Protein AF-A0A7R8WD46-F1 (afdb_monomer)

Sequence (114 aa):
MSPHPLVRTGEFTTWLGYPIDDDVPVADEVLGSLPPHDLGMTLCHEHMSMIFDVAFCDPDPSTEHMSQCPLTVENLGWIRQHPYSHRQNLRLEGNEVEEAVLDDLRSFKACGGR

Solvent-accessible surface area (backbone atoms only — not comparable to full-atom values): 7434 Å² total; per-residue (Å²): 133,82,82,80,79,86,82,87,66,101,65,93,62,50,102,81,68,52,78,80,59,92,80,63,74,61,42,77,50,97,93,48,72,41,58,68,89,69,50,68,47,68,80,93,79,81,79,86,61,45,79,44,71,89,63,59,42,88,55,58,81,94,48,46,72,58,27,74,51,80,94,46,81,89,53,42,72,56,40,72,76,38,53,46,30,25,59,70,71,36,39,47,63,56,72,72,46,50,54,50,47,50,53,52,51,51,50,43,40,75,74,59,36,95

Foldseek 3Di:
DDDDDDDPDDDDADPVRDDPPPPPDFDADPVGTDRPVPQWDDDPDDDLWAQQLVLADADDPVCNVQQDDDDDPVCVVVCVVVVRSHRVSRTCDDDVSNVVSVVVVVVCVVVGHD

Nearest PDB structures (foldseek):
  3k2g-assembly1_B  TM=9.267E-01  e=9.913E-03  Cereibacter sphaeroides 2.4.1
  3rhg-assembly1_A  TM=8.165E-01  e=1.248E-01  Proteus mirabilis HI4320

InterPro domains:
  IPR001559 Phosphotriesterase [PF02126] (28-113)
  IPR001559 Phosphotriesterase [PTHR10819] (29-113)

pLDDT: mean 85.51, std 19.41, range [36.41, 98.44]

Mean predicted aligned error: 9.98 Å

Secondary structure (DSSP, 8-state):
-PPPP----S----TT-----TT---EEETTEEE-GGG--B--SS--SSEE-GGG--PPPGGGGGGGSS---TTTHHHHHH-TTS-GGGGEE-SHHHHHHHHHHHHHHHHTTB-

Radius of gyration: 22.39 Å; Cα contacts (8 Å, |Δi|>4): 87; chains: 1; bounding box: 39×31×70 Å

Structure (mmCIF, N/CA/C/O backbone):
data_AF-A0A7R8WD46-F1
#
_entry.id   AF-A0A7R8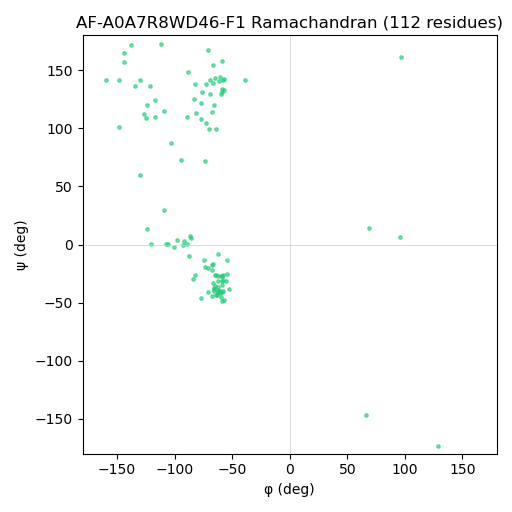WD46-F1
#
loop_
_atom_site.group_PDB
_atom_site.id
_atom_site.type_symbol
_atom_site.label_atom_id
_atom_site.label_alt_id
_atom_site.label_comp_id
_atom_site.label_asym_id
_atom_site.label_entity_id
_atom_site.label_seq_id
_atom_site.pdbx_PDB_ins_code
_atom_site.Cartn_x
_atom_site.Cartn_y
_atom_site.Cartn_z
_atom_site.occupancy
_atom_site.B_iso_or_equiv
_atom_site.auth_seq_id
_atom_site.auth_comp_id
_atom_site.auth_asym_id
_atom_site.auth_atom_id
_atom_site.pdbx_PDB_model_num
ATOM 1 N N . MET A 1 1 ? -8.640 19.551 -50.506 1.00 45.78 1 MET A N 1
ATOM 2 C CA . MET A 1 1 ? -7.998 19.157 -49.236 1.00 45.78 1 MET A CA 1
ATOM 3 C C . MET A 1 1 ? -7.360 17.802 -49.476 1.00 45.78 1 MET A C 1
ATOM 5 O O . MET A 1 1 ? -8.090 16.834 -49.635 1.00 45.78 1 MET A O 1
ATOM 9 N N . SER A 1 2 ? -6.040 17.758 -49.672 1.00 36.41 2 SER A N 1
ATOM 10 C CA . SER A 1 2 ? -5.333 16.491 -49.906 1.00 36.41 2 SER A CA 1
ATOM 11 C C . SER A 1 2 ? -5.330 15.643 -48.634 1.00 36.41 2 SER A C 1
ATOM 13 O O . SER A 1 2 ? -5.155 16.210 -47.555 1.00 36.41 2 SER A O 1
ATOM 15 N N . PRO A 1 3 ? -5.489 14.315 -48.732 1.00 49.16 3 PRO A N 1
ATOM 16 C CA . PRO A 1 3 ? -5.291 13.436 -47.592 1.00 49.16 3 PRO A CA 1
ATOM 17 C C . PRO A 1 3 ? -3.796 13.407 -47.248 1.00 49.16 3 PRO A C 1
ATOM 19 O O . PRO A 1 3 ? -2.951 13.227 -48.127 1.00 49.16 3 PRO A O 1
ATOM 22 N N . HIS A 1 4 ? -3.465 13.620 -45.976 1.00 40.38 4 HIS A N 1
ATOM 23 C CA . HIS A 1 4 ? -2.105 13.434 -45.479 1.00 40.38 4 HIS A CA 1
ATOM 24 C C . HIS A 1 4 ? -1.723 11.944 -45.550 1.00 40.38 4 HIS A C 1
ATOM 26 O O . HIS A 1 4 ? -2.559 11.091 -45.239 1.00 40.38 4 HIS A O 1
ATOM 32 N N . PRO A 1 5 ? -0.490 11.606 -45.963 1.00 42.69 5 PRO A N 1
ATOM 33 C CA . PRO A 1 5 ? -0.058 10.221 -46.042 1.00 42.69 5 PRO A CA 1
ATOM 34 C C . PRO A 1 5 ? 0.167 9.650 -44.636 1.00 42.69 5 PRO A C 1
ATOM 36 O O . PRO A 1 5 ? 0.763 10.295 -43.776 1.00 42.69 5 PRO A O 1
ATOM 39 N N . LEU A 1 6 ? -0.283 8.410 -44.428 1.00 47.69 6 LEU A N 1
ATOM 40 C CA . LEU A 1 6 ? 0.136 7.569 -43.309 1.00 47.69 6 LEU A CA 1
ATOM 41 C C . LEU A 1 6 ? 1.635 7.287 -43.459 1.00 47.69 6 LEU A C 1
ATOM 43 O O . LEU A 1 6 ? 2.038 6.430 -44.247 1.00 47.69 6 LEU A O 1
ATOM 47 N N . VAL A 1 7 ? 2.459 8.026 -42.718 1.00 46.56 7 VAL A N 1
ATOM 48 C CA . VAL A 1 7 ? 3.881 7.718 -42.573 1.00 46.56 7 VAL A CA 1
ATOM 49 C C . VAL A 1 7 ? 3.991 6.558 -41.596 1.00 46.56 7 VAL A C 1
ATOM 51 O O . VAL A 1 7 ? 3.725 6.686 -40.405 1.00 46.56 7 VAL A O 1
ATOM 54 N N . ARG A 1 8 ? 4.333 5.391 -42.138 1.00 47.66 8 ARG A N 1
ATOM 55 C CA . ARG A 1 8 ? 4.688 4.199 -41.379 1.00 47.66 8 ARG A CA 1
ATOM 56 C C . ARG A 1 8 ? 6.208 4.071 -41.440 1.00 47.66 8 ARG A C 1
ATOM 58 O O . ARG A 1 8 ? 6.736 3.421 -42.335 1.00 47.66 8 ARG A O 1
ATOM 65 N N . THR A 1 9 ? 6.898 4.724 -40.513 1.00 41.19 9 THR A N 1
ATOM 66 C CA . THR A 1 9 ? 8.329 4.528 -40.242 1.00 41.19 9 THR A CA 1
ATOM 67 C C . THR A 1 9 ? 8.511 4.439 -38.731 1.00 41.19 9 THR A C 1
ATOM 69 O O . THR A 1 9 ? 7.829 5.135 -37.986 1.00 41.19 9 THR A O 1
ATOM 72 N N . GLY A 1 10 ? 9.330 3.485 -38.289 1.00 46.22 10 GLY A N 1
ATOM 73 C CA . GLY A 1 10 ? 9.420 3.031 -36.902 1.00 46.22 10 GLY A CA 1
ATOM 74 C C . GLY A 1 10 ? 10.115 4.007 -35.959 1.00 46.22 10 GLY A C 1
ATOM 75 O O . GLY A 1 10 ? 11.209 3.719 -35.495 1.00 46.22 10 GLY A O 1
ATOM 76 N N . GLU A 1 11 ? 9.450 5.111 -35.644 1.00 46.25 11 GLU A N 1
ATOM 77 C CA . GLU A 1 11 ? 9.821 6.027 -34.568 1.00 46.25 11 GLU A CA 1
ATOM 78 C C . GLU A 1 11 ? 8.622 6.162 -33.626 1.00 46.25 11 GLU A C 1
ATOM 80 O O . GLU A 1 11 ? 7.514 6.524 -34.036 1.00 46.25 11 GLU A O 1
ATOM 85 N N . PHE A 1 12 ? 8.822 5.791 -32.362 1.00 46.03 12 PHE A N 1
ATOM 86 C CA . PHE A 1 12 ? 7.808 5.911 -31.322 1.00 46.03 12 PHE A CA 1
ATOM 87 C C . PHE A 1 12 ? 7.617 7.397 -31.007 1.00 46.03 12 PHE A C 1
ATOM 89 O O . PHE A 1 12 ? 8.407 8.002 -30.291 1.00 46.03 12 PHE A O 1
ATOM 96 N N . THR A 1 13 ? 6.577 8.003 -31.571 1.00 42.03 13 THR A N 1
ATOM 97 C CA . THR A 1 13 ? 6.167 9.362 -31.211 1.00 42.03 13 THR A CA 1
ATOM 98 C C . THR A 1 13 ? 5.306 9.314 -29.952 1.00 42.03 13 THR A C 1
ATOM 100 O O . THR A 1 13 ? 4.449 8.442 -29.795 1.00 42.03 13 THR A O 1
ATOM 103 N N . THR A 1 14 ? 5.536 10.253 -29.031 1.00 49.59 14 THR A N 1
ATOM 104 C CA . THR A 1 14 ? 4.625 10.493 -27.904 1.00 49.59 14 THR A CA 1
ATOM 105 C C . THR A 1 14 ? 3.233 10.858 -28.436 1.00 49.59 14 THR A C 1
ATOM 107 O O . THR A 1 14 ? 3.105 11.363 -29.552 1.00 49.59 14 THR A O 1
ATOM 110 N N . TRP A 1 15 ? 2.173 10.675 -27.638 1.00 49.81 15 TRP 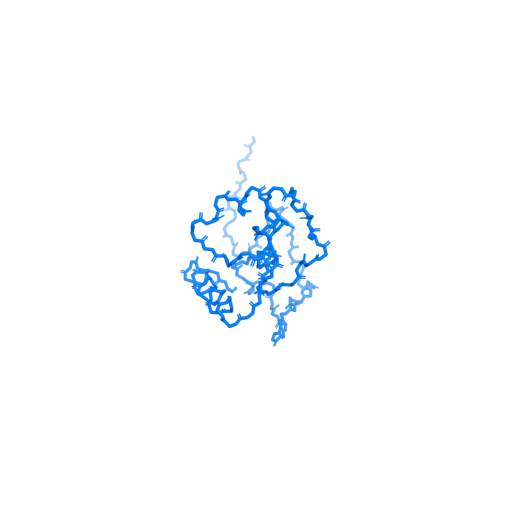A N 1
ATOM 111 C CA . TRP A 1 15 ? 0.794 11.049 -28.015 1.00 49.81 15 TRP A CA 1
ATOM 112 C C . TRP A 1 15 ? 0.623 12.524 -28.440 1.00 49.81 15 TRP A C 1
ATOM 114 O O . TRP A 1 15 ? -0.401 12.881 -29.016 1.00 49.81 15 TRP A O 1
ATOM 124 N N . LEU A 1 16 ? 1.619 13.373 -28.175 1.00 58.78 16 LEU A N 1
ATOM 125 C CA . LEU A 1 16 ? 1.649 14.792 -28.528 1.00 58.78 16 LEU A CA 1
ATOM 126 C C . LEU A 1 16 ? 2.584 15.124 -29.708 1.00 58.78 16 LEU A C 1
ATOM 128 O O . LEU A 1 16 ? 2.687 16.289 -30.080 1.00 58.78 16 LEU A O 1
ATOM 132 N N . GLY A 1 17 ? 3.260 14.139 -30.310 1.00 52.62 17 GLY A N 1
ATOM 133 C CA . GLY A 1 17 ? 4.149 14.360 -31.456 1.00 52.62 17 GLY A CA 1
ATOM 134 C C . GLY A 1 17 ? 5.428 15.141 -31.135 1.00 52.62 17 GLY A C 1
ATOM 135 O O . GLY A 1 17 ? 6.094 15.602 -32.060 1.00 52.62 17 GLY A O 1
ATOM 136 N N . TYR A 1 18 ? 5.783 15.294 -29.855 1.00 53.16 18 TYR A N 1
ATOM 137 C CA . TYR A 1 18 ? 7.076 15.859 -29.475 1.00 53.16 18 TYR A CA 1
ATOM 138 C C . TYR A 1 18 ? 8.172 14.808 -29.681 1.00 53.16 18 TYR A C 1
ATOM 140 O O . TYR A 1 18 ? 7.983 13.668 -29.228 1.00 53.16 18 TYR A O 1
ATOM 148 N N . PRO A 1 19 ? 9.288 15.166 -30.347 1.00 56.38 19 PRO A N 1
ATOM 149 C CA . PRO A 1 19 ? 10.460 14.311 -30.380 1.00 56.38 19 PRO A CA 1
ATOM 150 C C . PRO A 1 19 ? 10.925 14.082 -28.941 1.00 56.38 19 PRO A C 1
ATOM 152 O O . PRO A 1 19 ? 10.966 15.009 -28.132 1.00 56.38 19 PRO A O 1
ATOM 155 N N . ILE A 1 20 ? 11.217 12.829 -28.613 1.00 59.34 20 ILE A N 1
ATOM 156 C CA . ILE A 1 20 ? 12.004 12.520 -27.426 1.00 59.34 20 ILE A CA 1
ATOM 157 C C . ILE A 1 20 ? 13.417 12.949 -27.816 1.00 59.34 20 ILE A C 1
ATOM 159 O O . ILE A 1 20 ? 14.017 12.306 -28.671 1.00 59.34 20 ILE A O 1
ATOM 163 N N . ASP A 1 21 ? 13.893 14.081 -27.299 1.00 56.25 21 ASP A N 1
ATOM 164 C CA . ASP A 1 21 ? 15.288 14.474 -27.501 1.00 56.25 21 ASP A CA 1
ATOM 165 C C . ASP A 1 21 ? 16.188 13.339 -26.978 1.00 56.25 21 ASP A C 1
ATOM 167 O O . ASP A 1 21 ? 15.983 12.839 -25.872 1.00 56.25 21 ASP A O 1
ATOM 171 N N . ASP A 1 22 ? 17.199 12.931 -27.750 1.00 53.34 22 ASP A N 1
ATOM 172 C CA . ASP A 1 22 ? 18.174 11.903 -27.336 1.00 53.34 22 ASP A CA 1
ATOM 173 C C . ASP A 1 22 ? 19.004 12.327 -26.099 1.00 53.34 22 ASP A C 1
ATOM 175 O O . ASP A 1 22 ? 19.727 11.517 -25.522 1.00 53.34 22 ASP A O 1
ATOM 179 N N . ASP A 1 23 ? 18.869 13.585 -25.662 1.00 60.19 23 ASP A N 1
ATOM 180 C CA . ASP A 1 23 ? 19.430 14.136 -24.423 1.00 60.19 23 ASP A CA 1
ATOM 181 C C . ASP A 1 23 ? 18.532 13.910 -23.183 1.00 60.19 23 ASP A C 1
ATOM 183 O O . ASP A 1 23 ? 18.836 14.419 -22.098 1.00 60.19 23 ASP A O 1
ATOM 187 N N . VAL A 1 24 ? 17.422 13.162 -23.293 1.00 59.62 24 VAL A N 1
ATOM 188 C CA . VAL A 1 24 ? 16.607 12.790 -22.123 1.00 59.62 24 VAL A CA 1
ATOM 189 C C . VAL A 1 24 ? 17.430 11.872 -21.209 1.00 59.62 24 VAL A C 1
ATOM 191 O O . VAL A 1 24 ? 17.855 10.793 -21.633 1.00 59.62 24 VAL A O 1
ATOM 194 N N . PRO A 1 25 ? 17.664 12.278 -19.946 1.00 65.00 25 PRO A N 1
ATOM 195 C CA . PRO A 1 25 ? 18.518 11.540 -19.039 1.00 65.00 25 PRO A CA 1
ATOM 196 C C . PRO A 1 25 ? 17.886 10.181 -18.746 1.00 65.00 25 PRO A C 1
ATOM 198 O O . PRO A 1 25 ? 16.667 10.040 -18.653 1.00 65.00 25 PRO A O 1
ATOM 201 N N . VAL A 1 26 ? 18.750 9.181 -18.632 1.00 74.19 26 VAL A N 1
ATOM 202 C CA . VAL A 1 26 ? 18.434 7.833 -18.161 1.00 74.19 26 VAL A CA 1
ATOM 203 C C . VAL A 1 26 ? 17.428 7.847 -17.000 1.00 74.19 26 VAL A C 1
ATOM 205 O O . VAL A 1 26 ? 17.478 8.715 -16.130 1.00 74.19 26 VAL A O 1
ATOM 208 N N . ALA A 1 27 ? 16.508 6.885 -16.985 1.00 80.06 27 ALA A N 1
ATOM 209 C CA . ALA A 1 27 ? 15.634 6.681 -15.841 1.00 80.06 27 ALA A CA 1
ATOM 210 C C . ALA A 1 27 ? 16.434 5.973 -14.746 1.00 80.06 27 ALA A C 1
ATOM 212 O O . ALA A 1 27 ? 16.973 4.896 -14.985 1.00 80.06 27 ALA A O 1
ATOM 213 N N . ASP A 1 28 ? 16.542 6.566 -13.561 1.00 85.56 28 ASP A N 1
ATOM 214 C CA . ASP A 1 28 ? 17.202 5.922 -12.428 1.00 85.56 28 ASP A CA 1
ATOM 215 C C . ASP A 1 28 ? 16.231 4.984 -11.702 1.00 85.56 28 ASP A C 1
ATOM 217 O O . ASP A 1 28 ? 15.163 5.394 -11.247 1.00 85.56 28 ASP A O 1
ATOM 221 N N . GLU A 1 29 ? 16.627 3.723 -11.562 1.00 88.94 29 GLU A N 1
ATOM 222 C CA . GLU A 1 29 ? 15.925 2.704 -10.789 1.00 88.94 29 GLU A CA 1
ATOM 223 C C . GLU A 1 29 ? 16.753 2.310 -9.558 1.00 88.94 29 GLU A C 1
ATOM 225 O O . GLU A 1 29 ? 17.916 2.684 -9.395 1.00 88.94 29 GLU A O 1
ATOM 230 N N . VAL A 1 30 ? 16.170 1.495 -8.676 1.00 92.12 30 VAL A N 1
ATOM 231 C CA . VAL A 1 30 ? 16.828 1.057 -7.431 1.00 92.12 30 VAL A CA 1
ATOM 232 C C . VAL A 1 30 ? 18.153 0.321 -7.697 1.00 92.12 30 VAL A C 1
ATOM 234 O O . VAL A 1 30 ? 19.075 0.408 -6.888 1.00 92.12 30 VAL A O 1
ATOM 237 N N . LEU A 1 31 ? 18.268 -0.389 -8.826 1.00 93.44 31 LEU A N 1
ATOM 238 C CA . LEU A 1 31 ? 19.459 -1.167 -9.196 1.00 93.44 31 LEU A CA 1
ATOM 239 C C . LEU A 1 31 ? 20.407 -0.440 -10.169 1.00 93.44 31 LEU A C 1
ATOM 241 O O . LEU A 1 31 ? 21.410 -1.025 -10.582 1.00 93.44 31 LEU A O 1
ATOM 245 N N . GLY A 1 32 ? 20.122 0.816 -10.521 1.00 91.00 32 GLY A N 1
ATOM 246 C CA . GLY A 1 32 ? 20.895 1.607 -11.479 1.00 91.00 32 GLY A CA 1
ATOM 247 C C . GLY A 1 32 ? 20.019 2.220 -12.568 1.00 91.00 32 GLY A C 1
ATOM 248 O O . GLY A 1 32 ? 18.797 2.145 -12.508 1.00 91.00 32 GLY A O 1
ATOM 249 N N . SER A 1 33 ? 20.647 2.845 -13.559 1.00 90.75 33 SER A N 1
ATOM 250 C CA . SER A 1 33 ? 19.927 3.575 -14.602 1.00 90.75 33 SER A CA 1
ATOM 251 C C . SER A 1 33 ? 19.539 2.695 -15.797 1.00 90.75 33 SER A C 1
ATOM 253 O O . SER A 1 33 ? 20.274 1.783 -16.182 1.00 90.75 33 SER A O 1
ATOM 255 N N . LEU A 1 34 ? 18.414 3.025 -16.428 1.00 88.25 34 LEU A N 1
ATOM 256 C CA . LEU A 1 34 ? 17.836 2.349 -17.584 1.00 88.25 34 LEU A CA 1
ATOM 257 C C . LEU A 1 34 ? 17.493 3.372 -18.689 1.00 88.25 34 LEU A C 1
ATOM 259 O O . LEU A 1 34 ? 17.026 4.475 -18.388 1.00 88.25 34 LEU A O 1
ATOM 263 N N . PRO A 1 35 ? 17.691 3.054 -19.982 1.00 88.44 35 PRO A N 1
ATOM 264 C CA . PRO A 1 35 ? 17.197 3.899 -21.065 1.00 88.44 35 PRO A CA 1
ATOM 265 C C . PRO A 1 35 ? 15.667 4.085 -20.995 1.00 88.44 35 PRO A C 1
ATOM 267 O O . PRO A 1 35 ? 14.950 3.116 -20.754 1.00 88.44 35 PRO A O 1
ATOM 270 N N . PRO A 1 36 ? 15.114 5.277 -21.285 1.00 87.00 36 PRO A N 1
ATOM 271 C CA . PRO A 1 36 ? 13.666 5.498 -21.188 1.00 87.00 36 PRO A CA 1
ATOM 272 C C . PRO A 1 36 ? 12.819 4.572 -22.075 1.00 87.00 36 PRO A C 1
ATOM 274 O O . PRO A 1 36 ? 11.739 4.143 -21.675 1.00 87.00 36 PRO A O 1
ATOM 277 N N . HIS A 1 37 ? 13.310 4.217 -23.269 1.00 85.88 37 HIS A N 1
ATOM 278 C CA . HIS A 1 37 ? 12.618 3.290 -24.175 1.00 85.88 37 HIS A CA 1
ATOM 279 C C . HIS A 1 37 ? 12.544 1.857 -23.628 1.00 85.88 37 HIS A C 1
ATOM 281 O O . HIS A 1 37 ? 11.738 1.055 -24.098 1.00 85.88 37 HIS A O 1
ATOM 287 N N . ASP A 1 38 ? 13.375 1.543 -22.637 1.00 89.56 38 ASP A N 1
ATOM 288 C CA . ASP A 1 38 ? 13.384 0.265 -21.957 1.00 89.56 38 ASP A CA 1
ATOM 289 C C . ASP A 1 38 ? 12.400 0.212 -20.780 1.00 89.56 38 ASP A C 1
ATOM 291 O O . ASP A 1 38 ? 12.140 -0.881 -20.312 1.00 89.56 38 ASP A O 1
ATOM 295 N N . LEU A 1 39 ? 11.774 1.300 -20.319 1.00 90.94 39 LEU A N 1
ATOM 296 C CA . LEU A 1 39 ? 10.859 1.245 -19.159 1.00 90.94 39 LEU A CA 1
ATOM 297 C C . LEU A 1 39 ? 9.661 0.291 -19.341 1.00 90.94 39 LEU A C 1
ATOM 299 O O . LEU A 1 39 ? 9.157 -0.268 -18.372 1.00 90.94 39 LEU A O 1
ATOM 303 N N . GLY A 1 40 ? 9.222 0.052 -20.581 1.00 92.94 40 GLY A N 1
ATOM 304 C CA . GLY A 1 40 ? 8.113 -0.861 -20.871 1.00 92.94 40 GLY A CA 1
ATOM 305 C C . GLY A 1 40 ? 6.765 -0.369 -20.328 1.00 92.94 40 GLY A C 1
ATOM 306 O O . GLY A 1 40 ? 6.480 0.828 -20.335 1.00 92.94 40 GLY A O 1
ATOM 307 N N . MET A 1 41 ? 5.892 -1.297 -19.918 1.00 95.81 41 MET A N 1
ATOM 308 C CA . MET A 1 41 ? 4.638 -0.946 -19.246 1.00 95.81 41 MET A CA 1
ATOM 309 C C . MET A 1 41 ? 4.924 -0.684 -17.767 1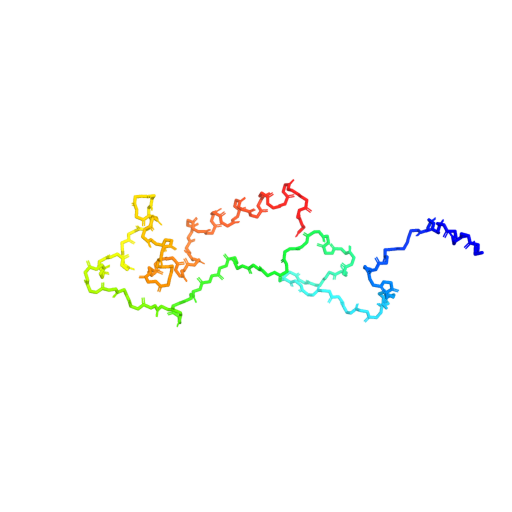.00 95.81 41 MET A C 1
ATOM 311 O O . MET A 1 41 ? 5.260 -1.613 -17.036 1.00 95.81 41 MET A O 1
ATOM 315 N N . THR A 1 42 ? 4.755 0.566 -17.341 1.00 95.38 42 THR A N 1
ATOM 316 C CA . THR A 1 42 ? 5.135 1.046 -16.005 1.00 95.38 42 THR A CA 1
ATOM 317 C C . THR A 1 42 ? 3.925 1.607 -15.260 1.00 95.38 42 THR A C 1
ATOM 319 O O . THR A 1 42 ? 3.146 2.377 -15.825 1.00 95.38 42 THR A O 1
ATOM 322 N N . LEU A 1 43 ? 3.781 1.264 -13.975 1.00 96.19 43 LEU A N 1
ATOM 323 C CA . LEU A 1 43 ? 2.881 1.964 -13.054 1.00 96.19 43 LEU A CA 1
ATOM 324 C C . LEU A 1 43 ? 3.652 3.111 -12.393 1.00 96.19 43 LEU A C 1
ATOM 326 O O . LEU A 1 43 ? 4.561 2.886 -11.601 1.00 96.19 43 LEU A O 1
ATOM 330 N N . CYS A 1 44 ? 3.313 4.353 -12.744 1.00 95.12 44 CYS A N 1
ATOM 331 C CA . CYS A 1 44 ? 4.103 5.525 -12.350 1.00 95.12 44 CYS A CA 1
ATOM 332 C C . CYS A 1 44 ? 3.947 5.937 -10.877 1.00 95.12 44 CYS A C 1
ATOM 334 O O . CYS A 1 44 ? 4.704 6.783 -10.405 1.00 95.12 44 CYS A O 1
ATOM 336 N N . HIS A 1 45 ? 2.953 5.403 -10.162 1.00 97.19 45 HIS A N 1
ATOM 337 C CA . HIS A 1 45 ? 2.710 5.725 -8.757 1.00 97.19 45 HIS A CA 1
ATOM 338 C C . HIS A 1 45 ? 2.124 4.515 -8.051 1.00 97.19 45 HIS A C 1
ATOM 340 O O . HIS A 1 45 ? 0.926 4.283 -8.123 1.00 97.19 45 HIS A O 1
ATOM 346 N N . GLU A 1 46 ? 2.960 3.805 -7.305 1.00 96.38 46 GLU A N 1
ATOM 347 C CA . GLU A 1 46 ? 2.536 2.711 -6.435 1.00 96.38 46 GLU A CA 1
ATOM 348 C C . GLU A 1 46 ? 3.376 2.693 -5.157 1.00 96.38 46 GLU A C 1
ATOM 350 O O . GLU A 1 46 ? 4.439 3.317 -5.073 1.00 96.38 46 GLU A O 1
ATOM 355 N N . HIS A 1 47 ? 2.904 1.963 -4.150 1.00 96.00 47 HIS A N 1
ATOM 356 C CA . HIS A 1 47 ? 3.575 1.841 -2.863 1.00 96.00 47 HIS A CA 1
ATOM 357 C C . HIS A 1 47 ? 3.813 0.370 -2.522 1.00 96.00 47 HIS A C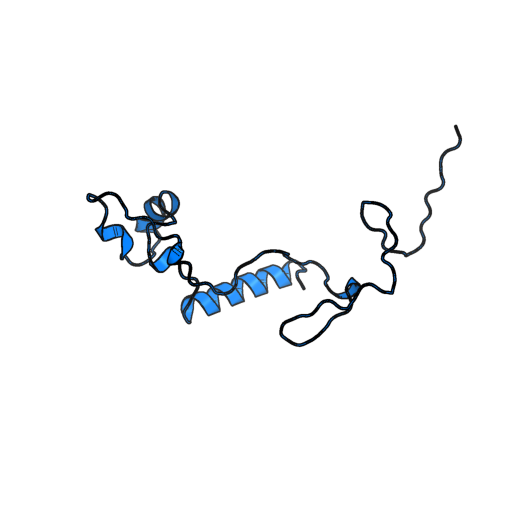 1
ATOM 359 O O . HIS A 1 47 ? 2.878 -0.347 -2.188 1.00 96.00 47 HIS A O 1
ATOM 365 N N . MET A 1 48 ? 5.074 -0.064 -2.582 1.00 95.50 48 MET A N 1
ATOM 366 C CA . MET A 1 48 ? 5.459 -1.454 -2.282 1.00 95.50 48 MET A CA 1
ATOM 367 C C . MET A 1 48 ? 5.665 -1.701 -0.785 1.00 95.50 48 MET A C 1
ATOM 369 O O . MET A 1 48 ? 5.449 -2.799 -0.290 1.00 95.50 48 MET A O 1
ATOM 373 N N . SER A 1 49 ? 6.082 -0.669 -0.052 1.00 96.31 49 SER A N 1
ATOM 374 C CA . SER A 1 49 ? 6.141 -0.667 1.405 1.00 96.31 49 SER A CA 1
ATOM 375 C C . SER A 1 49 ? 5.883 0.746 1.910 1.00 96.31 49 SER A C 1
ATOM 377 O O . SER A 1 49 ? 6.291 1.727 1.281 1.00 96.31 49 SER A O 1
ATOM 379 N N . MET A 1 50 ? 5.154 0.861 3.016 1.00 96.88 50 MET A N 1
ATOM 380 C CA . MET A 1 50 ? 4.727 2.147 3.554 1.00 96.88 50 MET A CA 1
ATOM 381 C C . MET A 1 50 ? 4.369 2.034 5.033 1.00 96.88 50 MET A C 1
ATOM 383 O O . MET A 1 50 ? 3.685 1.102 5.440 1.00 96.88 50 MET A O 1
ATOM 387 N N . ILE A 1 51 ? 4.725 3.058 5.808 1.00 97.69 51 ILE A N 1
ATOM 388 C CA . ILE A 1 51 ? 4.130 3.331 7.119 1.00 97.69 51 ILE A CA 1
ATOM 389 C C . ILE A 1 51 ? 3.430 4.687 7.024 1.00 97.69 51 ILE A C 1
ATOM 391 O O . ILE A 1 51 ? 4.090 5.720 6.914 1.00 97.69 51 ILE A O 1
ATOM 395 N N . PHE A 1 52 ? 2.097 4.693 7.049 1.00 97.88 52 PHE A N 1
ATOM 396 C CA . PHE A 1 52 ? 1.278 5.893 6.839 1.00 97.88 52 PHE A CA 1
ATOM 397 C C . PHE A 1 52 ? 0.572 6.388 8.103 1.00 97.88 52 PHE A C 1
ATOM 399 O O . PHE A 1 52 ? -0.486 7.012 8.041 1.00 97.88 52 PHE A O 1
ATOM 406 N N . ASP A 1 53 ? 1.181 6.150 9.265 1.00 97.50 53 ASP A N 1
ATOM 407 C CA . ASP A 1 53 ? 0.646 6.534 10.578 1.00 97.50 53 ASP A CA 1
ATOM 408 C C . ASP A 1 53 ? 0.295 8.029 10.689 1.00 97.50 53 ASP A C 1
ATOM 410 O O . ASP A 1 53 ? -0.579 8.399 11.470 1.00 97.50 53 ASP A O 1
ATOM 414 N N . VAL A 1 54 ? 0.943 8.889 9.895 1.00 97.88 54 VAL A N 1
ATOM 415 C CA . VAL A 1 54 ? 0.668 10.335 9.839 1.00 97.88 54 VAL A CA 1
ATOM 416 C C . VAL A 1 54 ? -0.772 10.661 9.431 1.00 97.88 54 VAL A C 1
ATOM 418 O O . VAL A 1 54 ? -1.289 11.708 9.809 1.00 97.88 54 VAL A O 1
ATOM 421 N N . ALA A 1 55 ? -1.426 9.777 8.677 1.00 97.81 55 ALA A N 1
ATOM 422 C CA . ALA A 1 55 ? -2.798 9.962 8.221 1.00 97.81 55 ALA A CA 1
ATOM 423 C C . ALA A 1 55 ? -3.838 9.359 9.175 1.00 97.81 55 ALA A C 1
ATOM 425 O O . ALA A 1 55 ? -5.027 9.387 8.859 1.00 97.81 55 ALA A O 1
ATOM 426 N N . PHE A 1 56 ? -3.418 8.795 10.314 1.00 98.44 56 PHE A N 1
ATOM 427 C CA . PHE A 1 56 ? -4.338 8.134 11.233 1.00 98.44 56 PHE A CA 1
ATOM 428 C C . PHE A 1 56 ? -5.412 9.101 11.748 1.00 98.44 56 PHE A C 1
ATOM 430 O O . PHE A 1 56 ? -5.111 10.185 12.246 1.00 98.44 56 PHE A O 1
ATOM 437 N N . CYS A 1 57 ? -6.667 8.673 11.642 1.00 98.00 57 CYS A N 1
ATOM 438 C CA . CYS A 1 57 ? -7.844 9.394 12.104 1.00 98.00 57 CYS A CA 1
ATOM 439 C C . CYS A 1 57 ? -8.528 8.572 13.197 1.00 98.00 57 CYS A C 1
ATOM 441 O O . CYS A 1 57 ? -8.897 7.422 12.946 1.00 98.00 57 CYS A O 1
ATOM 443 N N . ASP A 1 58 ? -8.730 9.149 14.381 1.00 97.50 58 ASP A N 1
ATOM 444 C CA . ASP A 1 58 ? -9.397 8.444 15.478 1.00 97.50 58 ASP A CA 1
ATOM 445 C C . ASP A 1 58 ? -10.817 7.999 15.066 1.00 97.50 58 ASP A C 1
ATOM 447 O O . 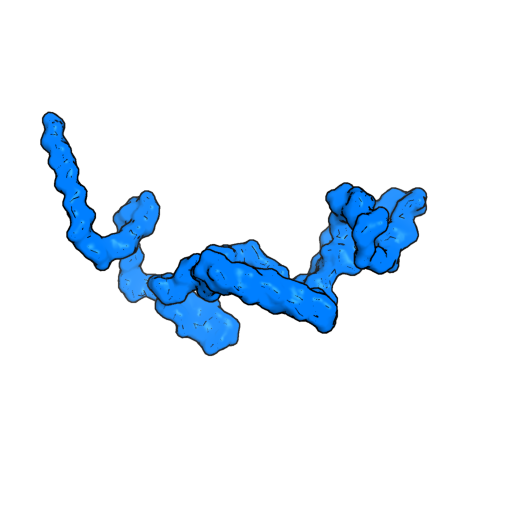ASP A 1 58 ? -11.572 8.804 14.507 1.00 97.50 58 ASP A O 1
ATOM 451 N N . PRO A 1 59 ? -11.195 6.726 15.296 1.00 96.88 59 PRO A N 1
ATOM 452 C CA . PRO A 1 59 ? -12.559 6.260 15.054 1.00 96.88 59 PRO A CA 1
ATOM 453 C C . PRO A 1 59 ? -13.542 6.834 16.084 1.00 96.88 59 PRO A C 1
ATOM 455 O O . PRO A 1 59 ? -13.156 7.311 17.152 1.00 96.88 59 PRO A O 1
ATOM 458 N N . ASP A 1 60 ? -14.840 6.693 15.808 1.00 96.19 60 ASP A N 1
ATOM 459 C CA . ASP A 1 60 ? -15.879 6.962 16.803 1.00 96.19 60 ASP A CA 1
ATOM 460 C C . ASP A 1 60 ? -15.679 6.101 18.067 1.00 96.19 60 ASP A C 1
ATOM 462 O O . ASP A 1 60 ? -15.369 4.907 17.937 1.00 96.19 60 ASP A O 1
ATOM 466 N N . PRO A 1 61 ? -15.949 6.629 19.282 1.00 96.88 61 PRO A N 1
ATOM 467 C CA . PRO A 1 61 ? -15.739 5.900 20.538 1.00 96.88 61 PRO A CA 1
ATOM 468 C C . PRO A 1 61 ? -16.449 4.541 20.610 1.00 96.88 61 PRO A C 1
ATOM 470 O O . PRO A 1 61 ? -15.951 3.600 21.221 1.00 96.88 61 PRO A O 1
ATOM 473 N N . SER A 1 62 ? -17.605 4.397 19.952 1.00 97.12 62 SER A N 1
ATOM 474 C CA . SER A 1 62 ? -18.346 3.127 19.886 1.00 97.12 62 SER A CA 1
ATOM 475 C C . SER A 1 62 ? -17.619 2.032 19.091 1.00 97.12 62 SER A C 1
ATOM 477 O O . SER A 1 62 ? -17.933 0.850 19.234 1.00 97.12 62 SER A O 1
ATOM 479 N N . THR A 1 63 ? -16.636 2.411 18.274 1.00 96.69 63 THR A N 1
ATOM 480 C CA . THR A 1 63 ? -15.879 1.532 17.373 1.00 96.69 63 THR A CA 1
ATOM 481 C C . THR A 1 63 ? -14.371 1.598 17.596 1.00 96.69 63 THR A C 1
ATOM 483 O O . THR A 1 63 ? -13.615 1.066 16.794 1.00 96.69 63 THR A O 1
ATOM 486 N N . GLU A 1 64 ? -13.911 2.180 18.705 1.00 97.06 64 GLU A N 1
ATOM 487 C CA . GLU A 1 64 ? -12.481 2.333 19.009 1.00 97.06 64 GLU A CA 1
ATOM 488 C C . GLU A 1 64 ? -11.705 1.008 18.931 1.00 97.06 64 GLU A C 1
ATOM 490 O O . GLU A 1 64 ? -10.604 0.955 18.376 1.00 97.06 64 GLU A O 1
ATOM 495 N N . HIS A 1 65 ? -12.323 -0.085 19.390 1.00 96.50 65 HIS A N 1
ATOM 496 C CA . HIS A 1 65 ? -11.761 -1.439 19.338 1.00 96.50 65 HIS A CA 1
ATOM 497 C C . HIS A 1 65 ? -11.407 -1.911 17.917 1.00 96.50 65 HIS A C 1
ATOM 499 O O . HIS A 1 65 ? -10.507 -2.734 17.754 1.00 96.50 65 HIS A O 1
ATOM 505 N N . MET A 1 66 ? -12.077 -1.379 16.891 1.00 98.00 66 MET A N 1
ATOM 506 C CA . MET A 1 66 ? -11.804 -1.709 15.494 1.00 98.00 66 MET A CA 1
ATOM 507 C C . MET A 1 66 ? -10.474 -1.124 15.012 1.00 98.00 66 MET A C 1
ATOM 509 O O . MET A 1 66 ? -9.910 -1.626 14.053 1.00 98.00 66 MET A O 1
ATOM 513 N N . SER A 1 67 ? -9.916 -0.105 15.673 1.00 97.75 67 SER A N 1
ATOM 514 C CA . SER A 1 67 ? -8.647 0.495 15.230 1.00 97.75 67 SER A CA 1
ATOM 515 C C . SER A 1 67 ? -7.429 -0.426 15.362 1.00 97.75 67 SER A C 1
ATOM 517 O O . SER A 1 67 ? -6.428 -0.212 14.675 1.00 97.75 67 SER A O 1
ATOM 519 N N . GLN A 1 68 ? -7.515 -1.431 16.239 1.00 96.50 68 GLN A N 1
ATOM 520 C CA . GLN A 1 68 ? -6.431 -2.359 16.587 1.00 96.50 68 GLN A CA 1
ATOM 521 C C . GLN A 1 68 ? -6.780 -3.823 16.290 1.00 96.50 68 GLN A C 1
ATOM 523 O O . GLN A 1 68 ? -5.991 -4.713 16.608 1.00 96.50 68 GLN A O 1
ATOM 528 N N . CYS A 1 69 ? -7.974 -4.109 15.761 1.00 96.12 69 CYS A N 1
ATOM 529 C CA . CYS A 1 69 ? -8.345 -5.487 15.463 1.00 96.12 69 CYS A CA 1
ATOM 530 C C . CYS A 1 69 ? -7.471 -6.049 14.322 1.00 96.12 69 CYS A C 1
ATOM 532 O O . CYS A 1 69 ? -6.971 -5.278 13.506 1.00 96.12 69 CYS A O 1
ATOM 534 N N . PRO A 1 70 ? -7.264 -7.374 14.237 1.00 95.38 70 PRO A N 1
ATOM 535 C CA . PRO A 1 70 ? -6.563 -7.964 13.097 1.00 95.38 70 PRO A CA 1
ATOM 536 C C . PRO A 1 70 ? -7.321 -7.688 11.798 1.00 95.38 70 PRO A C 1
ATOM 538 O O . PRO A 1 70 ? -8.540 -7.799 11.797 1.00 95.38 70 PRO A O 1
ATOM 541 N N . LEU A 1 71 ? -6.645 -7.390 10.690 1.00 95.00 71 LEU A N 1
ATOM 542 C CA . LEU A 1 71 ? -7.299 -7.261 9.383 1.00 95.00 71 LEU A CA 1
ATOM 543 C C . LEU A 1 71 ? -7.823 -8.631 8.922 1.00 95.00 71 LEU A C 1
ATOM 545 O O . LEU A 1 71 ? -7.038 -9.538 8.651 1.00 95.00 71 LEU A O 1
ATOM 549 N N . THR A 1 72 ? -9.145 -8.788 8.816 1.00 96.50 72 THR A N 1
ATOM 550 C CA . THR A 1 72 ? -9.788 -10.028 8.356 1.00 96.50 72 THR A CA 1
ATOM 551 C C . THR A 1 72 ? -10.942 -9.742 7.393 1.00 96.50 72 THR A C 1
ATOM 553 O O . THR A 1 72 ? -11.351 -8.601 7.182 1.00 96.50 72 THR A O 1
ATOM 556 N N . VAL A 1 73 ? -11.501 -10.779 6.766 1.00 97.19 73 VAL A N 1
ATOM 557 C CA . VAL A 1 73 ? -12.649 -10.605 5.858 1.00 97.19 73 VAL A CA 1
ATOM 558 C C . VAL A 1 73 ? -13.894 -10.147 6.628 1.00 97.19 73 VAL A C 1
ATOM 560 O O . VAL A 1 73 ? -14.686 -9.359 6.110 1.00 97.19 73 VAL A O 1
ATOM 563 N N . GLU A 1 74 ? -14.047 -10.588 7.877 1.00 97.75 74 GLU A N 1
ATOM 564 C CA . GLU A 1 74 ? -15.198 -10.298 8.735 1.00 97.75 74 GLU A CA 1
ATOM 565 C C . GLU A 1 74 ? -15.311 -8.807 9.079 1.00 97.75 74 GLU A C 1
ATOM 567 O O . GLU A 1 74 ? -16.421 -8.279 9.148 1.00 97.75 74 GLU A O 1
ATOM 572 N N . ASN A 1 75 ? -14.184 -8.109 9.262 1.00 96.81 75 ASN A N 1
ATOM 573 C CA . ASN A 1 75 ? -14.169 -6.677 9.585 1.00 96.81 75 ASN A CA 1
ATOM 574 C C . ASN A 1 75 ? -13.882 -5.757 8.389 1.00 96.81 75 ASN A C 1
ATOM 576 O O . ASN A 1 75 ? -13.979 -4.532 8.518 1.00 96.81 75 ASN A O 1
ATOM 580 N N . LEU A 1 76 ? -13.627 -6.319 7.205 1.00 97.44 76 LEU A N 1
ATOM 581 C CA . LEU A 1 76 ? -13.270 -5.564 6.003 1.00 97.44 76 LEU A CA 1
ATOM 582 C C . LEU A 1 76 ? -14.324 -4.522 5.600 1.00 97.44 76 LEU A C 1
ATOM 584 O O . LEU A 1 76 ? -13.991 -3.472 5.050 1.00 97.44 76 LEU A O 1
ATOM 588 N N . GLY A 1 77 ? -15.604 -4.783 5.883 1.00 98.19 77 GLY A N 1
ATOM 589 C CA . GLY A 1 77 ? -16.689 -3.836 5.615 1.00 98.19 77 GLY A CA 1
ATOM 590 C C . GLY A 1 77 ? -16.561 -2.520 6.392 1.00 98.19 77 GLY A C 1
ATOM 591 O O . GLY A 1 77 ? -16.878 -1.462 5.849 1.00 98.19 77 GLY A O 1
ATOM 592 N N . TRP A 1 78 ? -16.073 -2.576 7.634 1.00 98.06 78 TRP A N 1
ATOM 593 C CA . TRP A 1 78 ? -15.816 -1.394 8.461 1.00 98.06 78 TRP A CA 1
ATOM 594 C C . TRP A 1 78 ? -14.530 -0.691 8.019 1.00 98.06 78 TRP A C 1
ATOM 596 O O . TRP A 1 78 ? -14.540 0.514 7.784 1.00 98.06 78 TRP A O 1
ATOM 606 N N . ILE A 1 79 ? -13.452 -1.453 7.791 1.00 98.31 79 ILE A N 1
ATOM 607 C CA . ILE A 1 79 ? -12.148 -0.913 7.367 1.00 98.31 79 ILE A CA 1
ATOM 608 C C . ILE A 1 79 ? -12.275 -0.135 6.051 1.00 98.31 79 ILE A C 1
ATOM 610 O O . ILE A 1 79 ? -11.718 0.948 5.919 1.00 98.31 79 ILE A O 1
ATOM 614 N N . ARG A 1 80 ? -13.073 -0.623 5.092 1.00 97.75 80 ARG A N 1
ATOM 615 C CA . ARG A 1 80 ? -13.336 0.091 3.828 1.00 97.75 80 ARG A CA 1
ATOM 616 C C . ARG A 1 80 ? 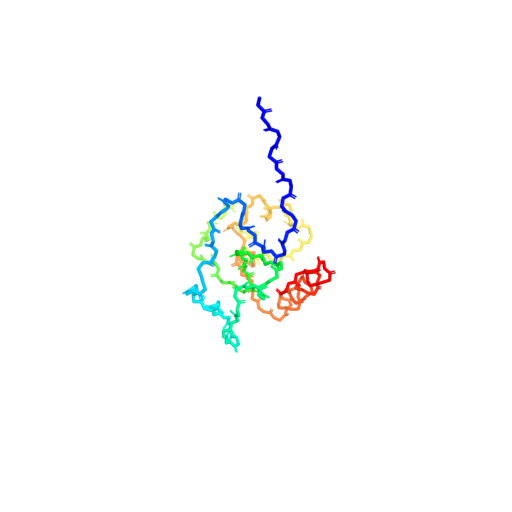-14.039 1.436 4.010 1.00 97.75 80 ARG A C 1
ATOM 618 O O . ARG A 1 80 ? -13.837 2.332 3.198 1.00 97.75 80 ARG A O 1
ATOM 625 N N . GLN A 1 81 ? -14.877 1.570 5.035 1.00 97.75 81 GLN A N 1
ATOM 626 C CA . GLN A 1 81 ? -15.555 2.829 5.355 1.00 97.75 81 GLN A CA 1
ATOM 627 C C . GLN A 1 81 ? -14.649 3.770 6.158 1.00 97.75 81 GLN A C 1
ATOM 629 O O . GLN A 1 81 ? -14.809 4.988 6.075 1.00 97.75 81 GLN A O 1
ATOM 634 N N . HIS A 1 82 ? -13.686 3.220 6.904 1.00 97.88 82 HIS A N 1
ATOM 635 C CA . HIS A 1 82 ? -12.772 3.964 7.771 1.00 97.88 82 HIS A CA 1
ATOM 636 C C . HIS A 1 82 ? -11.300 3.571 7.527 1.00 97.88 82 HIS A C 1
ATOM 638 O O . HIS A 1 82 ? -10.611 3.115 8.445 1.0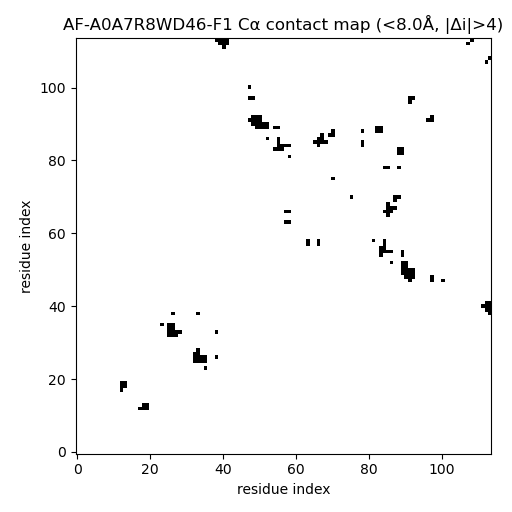0 97.88 82 HIS A O 1
ATOM 644 N N . PRO A 1 83 ? -10.780 3.762 6.296 1.00 97.19 83 PRO A N 1
ATOM 645 C CA . PRO A 1 83 ? -9.462 3.257 5.895 1.00 97.19 83 PRO A CA 1
ATOM 646 C C . PRO A 1 83 ? -8.309 3.881 6.691 1.00 97.19 83 PRO A C 1
ATOM 648 O O . PRO A 1 83 ? -7.269 3.247 6.867 1.00 97.19 83 PRO A O 1
ATOM 651 N N . TYR A 1 8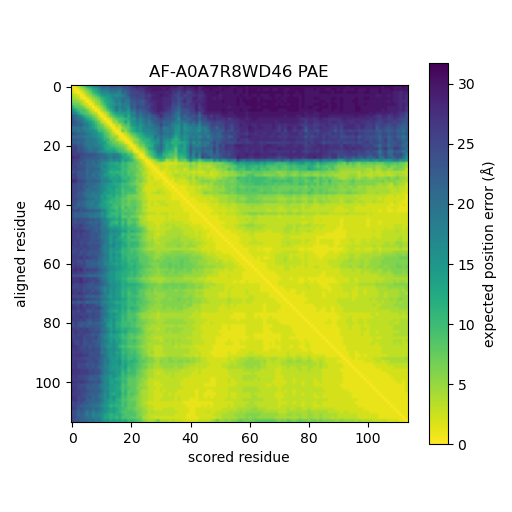4 ? -8.513 5.095 7.209 1.00 98.25 84 TYR A N 1
ATOM 652 C CA . TYR A 1 84 ? -7.543 5.830 8.021 1.00 98.25 84 TYR A CA 1
ATOM 653 C C . TYR A 1 84 ? -7.685 5.613 9.530 1.00 98.25 84 TYR A C 1
ATOM 655 O O . TYR A 1 84 ? -6.895 6.154 10.295 1.00 98.25 84 TYR A O 1
ATOM 663 N N . SER A 1 85 ? -8.650 4.806 9.971 1.00 98.38 85 SER A N 1
ATOM 664 C CA . SER A 1 85 ? -8.894 4.547 11.396 1.00 98.38 85 SER A CA 1
ATOM 665 C C . SER A 1 85 ? -8.463 3.153 11.845 1.00 98.38 85 SER A C 1
ATOM 667 O O . SER A 1 85 ? -8.602 2.822 13.018 1.00 98.38 85 SER A O 1
ATOM 669 N N . HIS A 1 86 ? -7.911 2.338 10.941 1.00 98.31 86 HIS A N 1
ATOM 670 C CA . HIS A 1 86 ? -7.385 1.005 11.232 1.00 98.31 86 HIS A CA 1
ATOM 671 C C . HIS A 1 86 ? -5.856 1.002 11.139 1.00 98.31 86 HIS A C 1
ATOM 673 O O . HIS A 1 86 ? -5.305 1.174 10.052 1.00 98.31 86 HIS A O 1
ATOM 679 N N . ARG A 1 87 ? -5.148 0.777 12.254 1.00 96.62 87 ARG A N 1
ATOM 680 C CA . ARG A 1 87 ? -3.678 0.907 12.309 1.00 96.62 87 ARG A CA 1
ATOM 681 C C . ARG A 1 87 ? -2.967 -0.007 11.321 1.00 96.62 87 ARG A C 1
ATOM 683 O O . ARG A 1 87 ? -2.130 0.463 10.562 1.00 96.62 87 ARG A O 1
ATOM 690 N N . GLN A 1 88 ? -3.336 -1.287 11.283 1.00 96.00 88 GLN A N 1
ATOM 691 C CA . GLN A 1 88 ? -2.716 -2.242 10.360 1.00 96.00 88 GLN A CA 1
ATOM 692 C C . GLN A 1 88 ? -3.015 -1.899 8.887 1.00 96.00 88 GLN A C 1
ATOM 694 O O . GLN A 1 88 ? -2.208 -2.206 8.025 1.00 96.00 88 GLN A O 1
ATOM 699 N N . ASN A 1 89 ? -4.127 -1.214 8.579 1.00 97.12 89 ASN A N 1
ATOM 700 C CA . ASN A 1 89 ? -4.463 -0.851 7.193 1.00 97.12 89 ASN A CA 1
ATOM 701 C C . ASN A 1 89 ? -3.580 0.292 6.659 1.00 97.12 89 ASN A C 1
ATOM 703 O O . ASN A 1 89 ? -3.475 0.484 5.453 1.00 97.12 89 ASN A O 1
ATOM 707 N N . LEU A 1 90 ? -2.943 1.053 7.553 1.00 97.62 90 LEU A N 1
ATOM 708 C CA . LEU A 1 90 ? -2.031 2.144 7.204 1.00 97.62 90 LEU A CA 1
ATOM 709 C C . LEU A 1 90 ? -0.584 1.700 7.041 1.00 97.62 90 LEU A C 1
ATOM 711 O O . LEU A 1 90 ? 0.288 2.535 6.795 1.00 97.62 90 LEU A O 1
ATOM 715 N N . ARG A 1 91 ? -0.310 0.408 7.209 1.00 96.81 91 ARG A N 1
ATOM 716 C CA . ARG A 1 91 ? 1.045 -0.118 7.192 1.00 96.81 91 ARG A CA 1
ATOM 717 C C . ARG A 1 91 ? 1.155 -1.260 6.199 1.00 96.81 91 ARG A C 1
ATOM 719 O O . ARG A 1 91 ? 0.607 -2.337 6.403 1.00 96.81 91 ARG A O 1
ATOM 726 N N . LEU A 1 92 ? 1.900 -1.004 5.134 1.00 96.19 92 LEU A N 1
ATOM 727 C CA . LEU A 1 92 ? 2.340 -1.995 4.166 1.00 96.19 92 LEU A CA 1
ATOM 728 C C . LEU A 1 92 ? 3.741 -2.469 4.585 1.00 96.19 92 LEU A C 1
ATOM 730 O O . LEU A 1 92 ? 4.753 -2.048 4.019 1.00 96.19 92 LEU A O 1
ATOM 734 N N . GLU A 1 93 ? 3.804 -3.262 5.656 1.00 95.31 93 GLU A N 1
ATOM 735 C CA . GLU A 1 93 ? 5.054 -3.757 6.243 1.00 95.31 93 GLU A CA 1
ATOM 736 C C . GLU A 1 93 ? 4.918 -5.186 6.793 1.00 95.31 93 GLU A C 1
ATOM 738 O O . GLU A 1 93 ? 3.829 -5.624 7.165 1.00 95.31 93 GLU A O 1
ATOM 743 N N . GLY A 1 94 ? 6.049 -5.890 6.898 1.00 95.00 94 GLY A N 1
ATOM 744 C CA . GLY A 1 94 ? 6.138 -7.240 7.459 1.00 95.00 94 GLY A CA 1
ATOM 745 C C . GLY A 1 94 ? 6.122 -8.352 6.409 1.00 95.00 94 GLY A C 1
ATOM 746 O O . GLY A 1 94 ? 5.698 -8.153 5.275 1.00 95.00 94 GLY A O 1
ATOM 747 N N . ASN A 1 95 ? 6.582 -9.541 6.809 1.00 96.12 95 ASN A N 1
ATOM 748 C CA . ASN A 1 95 ? 6.837 -10.658 5.891 1.00 96.12 95 ASN A CA 1
ATOM 749 C C . ASN A 1 95 ? 5.590 -11.092 5.103 1.00 96.12 95 ASN A C 1
ATOM 751 O O . ASN A 1 95 ? 5.682 -11.377 3.917 1.00 96.12 95 ASN A O 1
ATOM 755 N N . GLU A 1 96 ? 4.419 -11.141 5.746 1.00 93.38 96 GLU A N 1
ATOM 756 C CA . GLU A 1 96 ? 3.172 -11.538 5.072 1.00 93.38 96 GLU A CA 1
ATOM 757 C C . GLU A 1 96 ? 2.751 -10.520 4.003 1.00 93.38 96 GLU A C 1
ATOM 759 O O . GLU A 1 96 ? 2.283 -10.906 2.934 1.00 93.38 96 GLU A O 1
ATOM 764 N N . VAL A 1 97 ? 2.951 -9.225 4.271 1.00 95.31 97 VAL A N 1
ATOM 765 C CA . VAL A 1 97 ? 2.670 -8.155 3.306 1.00 95.31 97 VAL A CA 1
ATOM 766 C C . VAL A 1 97 ? 3.686 -8.179 2.170 1.00 95.31 97 VAL A C 1
ATOM 768 O O . VAL A 1 97 ? 3.299 -8.024 1.019 1.00 95.31 97 VAL A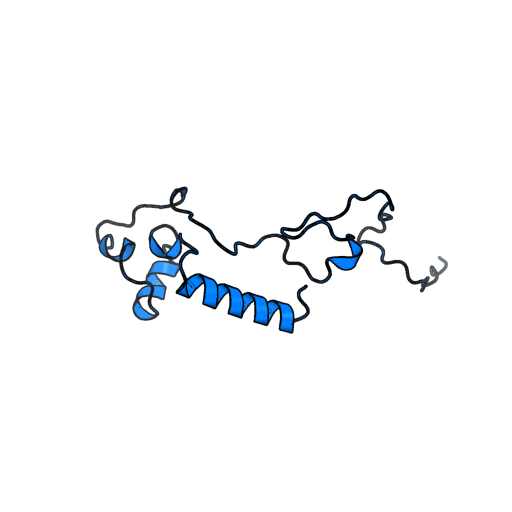 O 1
ATOM 771 N N . GLU A 1 98 ? 4.967 -8.407 2.465 1.00 96.75 98 GLU A N 1
ATOM 772 C CA . GLU A 1 98 ? 6.015 -8.507 1.445 1.00 96.75 98 GLU A CA 1
ATOM 773 C C . GLU A 1 98 ? 5.739 -9.650 0.458 1.00 96.75 98 GLU A C 1
ATOM 775 O O . GLU A 1 98 ? 5.791 -9.435 -0.752 1.00 96.75 98 GLU A O 1
ATOM 780 N N . GLU A 1 99 ? 5.361 -10.835 0.945 1.00 98.06 99 GLU A N 1
ATOM 781 C CA . GLU A 1 99 ? 4.978 -11.952 0.072 1.00 98.06 99 GLU A CA 1
ATOM 782 C C . GLU A 1 99 ? 3.742 -11.622 -0.780 1.00 98.06 99 GLU A C 1
ATOM 784 O O . GLU A 1 99 ? 3.730 -11.910 -1.977 1.00 98.06 99 GLU A O 1
ATOM 789 N N . ALA A 1 100 ? 2.736 -10.952 -0.206 1.00 96.38 100 ALA A N 1
ATOM 790 C CA . ALA A 1 100 ? 1.561 -10.507 -0.958 1.00 96.38 100 ALA A CA 1
ATOM 791 C C . ALA A 1 100 ? 1.924 -9.487 -2.055 1.00 96.38 100 ALA A C 1
ATOM 793 O O . ALA A 1 100 ? 1.483 -9.620 -3.196 1.00 96.38 100 ALA A O 1
ATOM 794 N N . VAL A 1 101 ? 2.789 -8.514 -1.748 1.00 97.62 101 VAL A N 1
ATOM 795 C CA . VAL A 1 101 ? 3.296 -7.536 -2.725 1.00 97.62 101 VAL A CA 1
ATOM 796 C C . VAL A 1 101 ? 4.084 -8.235 -3.835 1.00 97.62 101 VAL A C 1
ATOM 798 O O . VAL A 1 101 ? 3.930 -7.897 -5.008 1.00 97.62 101 VAL A O 1
ATOM 801 N N . LEU A 1 102 ? 4.900 -9.241 -3.509 1.00 97.94 102 LEU A N 1
ATOM 802 C CA . LEU A 1 102 ? 5.614 -10.031 -4.514 1.00 97.94 102 LEU A CA 1
ATOM 803 C C . LEU A 1 102 ? 4.656 -10.786 -5.444 1.00 97.94 102 LEU A C 1
ATOM 805 O O . LEU A 1 102 ? 4.916 -10.853 -6.647 1.00 97.94 102 LEU A O 1
ATOM 809 N N . ASP A 1 103 ? 3.560 -11.337 -4.926 1.00 98.38 103 ASP A N 1
ATOM 810 C CA . ASP A 1 103 ? 2.529 -11.994 -5.738 1.00 98.38 103 ASP A CA 1
ATOM 811 C C . ASP A 1 103 ? 1.791 -11.011 -6.664 1.00 98.38 103 ASP A C 1
ATOM 813 O O . ASP A 1 103 ? 1.580 -11.313 -7.849 1.00 98.38 103 ASP A O 1
ATOM 817 N N . ASP A 1 104 ? 1.489 -9.805 -6.182 1.00 97.88 104 ASP A N 1
ATOM 818 C CA . ASP A 1 104 ? 0.908 -8.732 -6.996 1.00 97.88 104 ASP A CA 1
ATOM 819 C C . ASP A 1 104 ? 1.873 -8.284 -8.108 1.00 97.88 104 ASP A C 1
ATOM 821 O O . ASP A 1 104 ? 1.483 -8.172 -9.275 1.00 97.88 104 ASP A O 1
ATOM 825 N N . LEU A 1 105 ? 3.166 -8.126 -7.801 1.00 97.94 105 LEU A N 1
ATOM 826 C CA . LEU A 1 105 ? 4.201 -7.787 -8.785 1.00 97.94 105 LEU A CA 1
ATOM 827 C C . LEU A 1 105 ? 4.419 -8.900 -9.820 1.00 97.94 105 LEU A C 1
ATOM 829 O O . LEU A 1 105 ? 4.595 -8.620 -11.010 1.00 97.94 105 LEU A O 1
ATOM 833 N N . ARG A 1 106 ? 4.369 -10.175 -9.408 1.00 98.44 106 ARG A N 1
ATOM 834 C CA . ARG A 1 106 ? 4.395 -11.323 -10.337 1.00 98.44 106 ARG A CA 1
ATOM 835 C C . ARG A 1 106 ? 3.202 -11.275 -11.290 1.00 98.44 106 ARG A C 1
ATOM 837 O O . ARG A 1 106 ? 3.373 -11.533 -12.482 1.00 98.44 106 ARG A O 1
ATOM 844 N N . SER A 1 107 ? 2.026 -10.905 -10.789 1.00 98.31 107 SER A N 1
ATOM 845 C CA . SER A 1 107 ? 0.812 -10.746 -11.596 1.00 98.31 107 SER A CA 1
ATOM 846 C C . SER A 1 107 ? 0.926 -9.573 -12.574 1.00 98.31 107 SER A C 1
ATOM 848 O O . SER A 1 107 ? 0.623 -9.732 -13.757 1.00 98.31 107 SER A O 1
ATOM 850 N N . PHE A 1 108 ? 1.445 -8.424 -12.129 1.00 98.31 108 PHE A N 1
ATOM 851 C CA . PHE A 1 108 ? 1.729 -7.279 -12.999 1.00 98.31 108 PHE A CA 1
ATOM 852 C C . PHE A 1 108 ? 2.687 -7.656 -14.135 1.00 98.31 108 PHE A C 1
ATOM 854 O O . PHE A 1 108 ? 2.395 -7.418 -15.311 1.00 98.31 108 PHE A O 1
ATOM 861 N N . LYS A 1 109 ? 3.782 -8.346 -13.801 1.00 98.25 109 LYS A N 1
ATOM 862 C CA . LYS A 1 109 ? 4.746 -8.859 -14.778 1.00 98.25 109 LYS A CA 1
ATOM 863 C C . LYS A 1 109 ? 4.114 -9.838 -15.769 1.00 98.25 109 LYS A C 1
ATOM 865 O O . LYS A 1 109 ? 4.383 -9.760 -16.966 1.00 98.25 109 LYS A O 1
ATOM 870 N N . ALA A 1 110 ? 3.246 -10.739 -15.303 1.00 98.31 110 ALA A N 1
ATOM 871 C CA . ALA A 1 110 ? 2.529 -11.681 -16.167 1.00 98.31 110 ALA A CA 1
ATOM 872 C C . ALA A 1 110 ? 1.597 -10.979 -17.175 1.00 98.31 110 ALA A C 1
ATOM 874 O O . ALA A 1 110 ? 1.375 -11.494 -18.270 1.00 98.31 110 ALA A O 1
ATOM 875 N N . CYS A 1 111 ? 1.107 -9.784 -16.837 1.00 97.94 111 CYS A N 1
ATOM 876 C CA . CYS A 1 111 ? 0.303 -8.929 -17.711 1.00 97.94 111 CYS A CA 1
ATOM 877 C C . CYS A 1 111 ? 1.139 -8.011 -18.628 1.00 97.94 111 CYS A C 1
ATOM 879 O O . CYS A 1 111 ? 0.570 -7.165 -19.316 1.00 97.94 111 CYS A O 1
ATOM 881 N N . GLY A 1 112 ? 2.467 -8.176 -18.669 1.00 97.19 112 GLY A N 1
ATOM 882 C CA . GLY A 1 112 ? 3.381 -7.401 -19.516 1.00 97.19 112 GLY A CA 1
ATOM 883 C C . GLY A 1 112 ? 4.036 -6.207 -18.823 1.00 97.19 112 GLY A C 1
ATOM 884 O O . GLY A 1 112 ? 4.699 -5.416 -19.493 1.00 97.19 112 GLY A O 1
ATOM 885 N N . GLY A 1 113 ? 3.829 -6.057 -17.511 1.00 96.94 113 GLY A N 1
ATOM 886 C CA . GLY A 1 113 ? 4.547 -5.089 -16.694 1.00 96.94 113 GLY A CA 1
ATOM 887 C C . GLY A 1 113 ? 6.047 -5.368 -16.721 1.00 96.94 113 GLY A C 1
ATOM 888 O O . GLY A 1 113 ? 6.454 -6.536 -16.779 1.00 96.94 113 GLY A O 1
ATOM 889 N N . ARG A 1 114 ? 6.858 -4.312 -16.709 1.00 91.38 114 ARG A N 1
ATOM 890 C CA . ARG A 1 114 ? 8.318 -4.420 -16.652 1.00 91.38 114 ARG A CA 1
ATOM 891 C C . ARG A 1 114 ? 8.841 -3.986 -15.293 1.00 91.38 114 ARG A C 1
ATOM 893 O O . ARG A 1 114 ? 8.282 -3.016 -14.739 1.00 91.38 114 ARG A O 1
#

Organism: NCBI:txid163714